Protein AF-0000000082925265 (afdb_homodimer)

InterPro domains:
  IPR001727 GDT1-like [PF01169] (7-70)
  IPR001727 GDT1-like [PTHR12608] (4-68)

Organism: Haematococcus lacustris (NCBI:txid44745)

Solvent-accessible surface area (backbone atoms only — not comparable to full-atom values): 6728 Å² total; per-residue (Å²): 106,60,65,57,41,20,52,53,32,17,53,52,29,34,58,34,36,62,84,23,58,33,41,52,51,38,20,54,47,10,40,74,45,60,47,64,28,34,46,54,7,36,50,52,13,49,47,53,48,48,54,49,23,27,49,50,7,43,48,44,39,70,72,65,57,64,72,67,86,100,108,60,66,58,40,19,53,54,31,17,52,51,30,33,57,36,35,64,83,23,60,32,41,53,50,39,19,53,46,10,40,74,45,61,49,66,28,35,46,55,7,37,50,53,13,50,49,54,48,49,52,51,24,27,50,49,8,44,47,46,38,69,72,65,57,65,73,66,89,101

Secondary structure (DSSP, 8-state):
-HHHHHHHHHHHHHHHHTT-HHHHHHHHHHHHS-HHHHHHHHHHHHHHHHHHHHHHHHHHHHHH--STT-/-HHHHHHHHHHHHHHHHTT-HHHHHHHHHHHHS-HHHHHHHHHHHHHHHHHHHHHHHHHHHHHH--STT-

pLDDT: mean 91.55, std 15.25, range [29.77, 98.75]

Radius of gyration: 16.91 Å; Cα contacts (8 Å, |Δi|>4): 226; chains: 2; bounding box: 23×68×34 Å

Foldseek 3Di:
DVVVVVVVVCVVVVVVLVPDPLNVVLVVCVVVDPNVVSVVVSVVVVVVVVVVVVVVVVVCCVPVVDVPVD/DVVVVVVVCCVVVVVVLVPDPLNVVLVVCCVVDPNVVSVVVSVVVVVVVVVVVVVVVVVCCVPVVDVPVD

Sequence (140 aa):
DTLKLILSTFTLVFAAEWGDKSFLATIALGAASSPLGVAGGAVAGHGVATALAVAGGAVLTRYFSPKVLQDTLKLILSTFTLVFAAEWGDKSFLATIALGAASSPLGVAGGAVAGHGVATALAVAGGAVLTRYFSPKVLQ

Nearest PDB structures (foldseek):
  4lmk-assembly1_C  TM=4.451E-01  e=9.480E+00  Gloeobacter violaceus

Structure (mmCIF, N/CA/C/O backbone):
data_AF-0000000082925265-model_v1
#
loop_
_entity.id
_entity.type
_entity.pdbx_description
1 polymer 'GDT1 family protein'
#
loop_
_atom_site.group_PDB
_atom_site.id
_atom_site.type_symbol
_atom_site.label_atom_id
_atom_site.label_alt_id
_atom_site.label_comp_id
_atom_site.label_asym_id
_atom_site.label_entity_id
_atom_site.label_seq_id
_atom_site.pdbx_PDB_ins_code
_atom_site.Cartn_x
_atom_site.Cartn_y
_atom_site.Cartn_z
_atom_site.occupancy
_atom_site.B_iso_or_equiv
_atom_site.auth_seq_id
_atom_site.auth_comp_id
_atom_site.auth_asym_id
_atom_site.auth_atom_id
_atom_site.pdbx_PDB_model_num
ATOM 1 N N . ASP A 1 1 ? 5.055 14.039 18.344 1 89.75 1 ASP A N 1
ATOM 2 C CA . ASP A 1 1 ? 6.395 13.633 17.922 1 89.75 1 ASP A CA 1
ATOM 3 C C . ASP A 1 1 ? 6.344 12.773 16.656 1 89.75 1 ASP A C 1
ATOM 5 O O . ASP A 1 1 ? 5.312 12.172 16.359 1 89.75 1 ASP A O 1
ATOM 9 N N . THR A 1 2 ? 7.426 12.711 15.906 1 93.69 2 THR A N 1
ATOM 10 C CA . THR A 1 2 ? 7.504 12.031 14.617 1 93.69 2 THR A CA 1
ATOM 11 C C . THR A 1 2 ? 7.211 10.539 14.773 1 93.69 2 THR A C 1
ATOM 13 O O . THR A 1 2 ? 6.527 9.945 13.938 1 93.69 2 THR A O 1
ATOM 16 N N . LEU A 1 3 ? 7.688 9.906 15.875 1 96.19 3 LEU A N 1
ATOM 17 C CA . LEU A 1 3 ? 7.457 8.484 16.094 1 96.19 3 LEU A CA 1
ATOM 18 C C . LEU A 1 3 ? 5.98 8.203 16.344 1 96.19 3 LEU A C 1
ATOM 20 O O . LEU A 1 3 ? 5.445 7.199 15.875 1 96.19 3 LEU A O 1
ATOM 24 N N . LYS A 1 4 ? 5.418 9.047 17.078 1 97.56 4 LYS A N 1
ATOM 25 C CA . LYS A 1 4 ? 3.982 8.898 17.312 1 97.56 4 LYS A CA 1
ATOM 26 C C . LYS A 1 4 ? 3.203 8.977 16 1 97.56 4 LYS A C 1
ATOM 28 O O . LYS A 1 4 ? 2.27 8.203 15.781 1 97.56 4 LYS A O 1
ATOM 33 N N . LEU A 1 5 ? 3.588 9.898 15.188 1 97.69 5 LEU A N 1
ATOM 34 C CA . LEU A 1 5 ? 2.914 10.07 13.906 1 97.69 5 LEU A CA 1
ATOM 35 C C . LEU A 1 5 ? 3.15 8.859 13.008 1 97.69 5 LEU A C 1
ATOM 37 O O . LEU A 1 5 ? 2.229 8.391 12.336 1 97.69 5 LEU A O 1
ATOM 41 N N . ILE A 1 6 ? 4.375 8.305 13.016 1 98.44 6 ILE A N 1
ATOM 42 C CA . ILE A 1 6 ? 4.695 7.113 12.234 1 98.44 6 ILE A CA 1
ATOM 43 C C . ILE A 1 6 ? 3.836 5.941 12.703 1 98.44 6 ILE A C 1
ATOM 45 O O . ILE A 1 6 ? 3.242 5.234 11.883 1 98.44 6 ILE A O 1
ATOM 49 N N . LEU A 1 7 ? 3.73 5.793 14.016 1 98.44 7 LEU A N 1
ATOM 50 C CA . LEU A 1 7 ? 2.984 4.664 14.547 1 98.44 7 LEU A CA 1
ATOM 51 C C . LEU A 1 7 ? 1.495 4.805 14.258 1 98.44 7 LEU A C 1
ATOM 53 O O . LEU A 1 7 ? 0.828 3.824 13.922 1 98.44 7 LEU A O 1
ATOM 57 N N . SER A 1 8 ? 0.948 6.035 14.453 1 98 8 SER A N 1
ATOM 58 C CA . SER A 1 8 ? -0.469 6.246 14.172 1 98 8 SER A CA 1
ATOM 59 C C . SER A 1 8 ? -0.777 6.047 12.695 1 98 8 SER A C 1
ATOM 61 O O . SER A 1 8 ? -1.769 5.406 12.344 1 98 8 SER A O 1
ATOM 63 N N . THR A 1 9 ? 0.073 6.578 11.812 1 98.62 9 THR A N 1
ATOM 64 C CA . THR A 1 9 ? -0.124 6.414 10.375 1 98.62 9 THR A CA 1
ATOM 65 C C . THR A 1 9 ? 0.029 4.953 9.969 1 98.62 9 THR A C 1
ATOM 67 O O . THR A 1 9 ? -0.771 4.434 9.188 1 98.62 9 THR A O 1
ATOM 70 N N . PHE A 1 10 ? 1.035 4.273 10.531 1 98.75 10 PHE A N 1
ATOM 71 C CA . PHE A 1 10 ? 1.213 2.848 10.281 1 98.75 10 PHE A CA 1
ATOM 72 C C . PHE A 1 10 ? -0.066 2.082 10.602 1 98.75 10 PHE A C 1
ATOM 74 O O . PHE A 1 10 ? -0.55 1.305 9.773 1 98.75 10 PHE A O 1
ATOM 81 N N . THR A 1 11 ? -0.563 2.279 11.789 1 98.5 11 THR A N 1
ATOM 82 C CA . THR A 1 11 ? -1.728 1.533 12.258 1 98.5 11 THR A CA 1
ATOM 83 C C . THR A 1 11 ? -2.936 1.808 11.367 1 98.5 11 THR A C 1
ATOM 85 O O . THR A 1 11 ? -3.654 0.882 10.977 1 98.5 11 THR A O 1
ATOM 88 N N . LEU A 1 12 ? -3.15 3.059 10.984 1 98 12 LEU A N 1
ATOM 89 C CA . LEU A 1 12 ? -4.312 3.432 10.188 1 98 12 LEU A CA 1
ATOM 90 C C . LEU A 1 12 ? -4.195 2.881 8.766 1 98 12 LEU A C 1
ATOM 92 O O . LEU A 1 12 ? -5.152 2.316 8.234 1 98 12 LEU A O 1
ATOM 96 N N . VAL A 1 13 ? -3.029 3.031 8.148 1 98.06 13 VAL A N 1
ATOM 97 C CA . VAL A 1 13 ? -2.82 2.574 6.781 1 98.06 13 VAL A CA 1
ATOM 98 C C . VAL A 1 13 ? -2.854 1.049 6.734 1 98.06 13 VAL A C 1
ATOM 100 O O . VAL A 1 13 ? -3.467 0.462 5.844 1 98.06 13 VAL A O 1
ATOM 103 N N . PHE A 1 14 ? -2.207 0.409 7.719 1 98.44 14 PHE A N 1
ATOM 104 C CA . PHE A 1 14 ? -2.229 -1.048 7.793 1 98.44 14 PHE A CA 1
ATOM 105 C C . PHE A 1 14 ? -3.656 -1.562 7.93 1 98.44 14 PHE A C 1
ATOM 107 O O . PHE A 1 14 ? -4.051 -2.506 7.238 1 98.44 14 PHE A O 1
ATOM 114 N N . ALA A 1 15 ? -4.441 -0.991 8.812 1 97.75 15 ALA A N 1
ATOM 115 C CA . ALA A 1 15 ? -5.836 -1.392 9.008 1 97.75 15 ALA A CA 1
ATOM 116 C C . ALA A 1 15 ? -6.664 -1.124 7.754 1 97.75 15 ALA A C 1
ATOM 118 O O . ALA A 1 15 ? -7.488 -1.951 7.359 1 97.75 15 ALA A O 1
ATOM 119 N N . ALA A 1 16 ? -6.469 -0.006 7.082 1 97.56 16 ALA A N 1
ATOM 120 C CA . ALA A 1 16 ? -7.23 0.409 5.91 1 97.56 16 ALA A CA 1
ATOM 121 C C . ALA A 1 16 ? -6.961 -0.516 4.727 1 97.56 16 ALA A C 1
ATOM 123 O O . ALA A 1 16 ? -7.828 -0.703 3.867 1 97.56 16 ALA A O 1
ATOM 124 N N . GLU A 1 17 ? -5.816 -1.158 4.703 1 97.31 17 GLU A N 1
ATOM 125 C CA . GLU A 1 17 ? -5.445 -2.031 3.594 1 97.31 17 GLU A CA 1
ATOM 126 C C . GLU A 1 17 ? -6.273 -3.314 3.602 1 97.31 17 GLU A C 1
ATOM 128 O O . GLU A 1 17 ? -6.453 -3.947 2.559 1 97.31 17 GLU A O 1
ATOM 133 N N . TRP A 1 18 ? -6.746 -3.645 4.785 1 97 18 TRP A N 1
ATOM 134 C CA . TRP A 1 18 ? -7.508 -4.887 4.867 1 97 18 TRP A CA 1
ATOM 135 C C . TRP A 1 18 ? -8.789 -4.793 4.051 1 97 18 TRP A C 1
ATOM 137 O O . TRP A 1 18 ? -9.641 -3.941 4.316 1 97 18 TRP A O 1
ATOM 147 N N . GLY A 1 19 ? -8.82 -5.625 3.018 1 95.31 19 GLY A N 1
ATOM 148 C CA . GLY A 1 19 ? -10.031 -5.637 2.215 1 95.31 19 GLY A CA 1
ATOM 149 C C . GLY A 1 19 ? -9.984 -4.676 1.042 1 95.31 19 GLY A C 1
ATOM 150 O O . GLY A 1 19 ? -10.875 -4.676 0.194 1 95.31 19 GLY A O 1
ATOM 151 N N . ASP A 1 20 ? -8.992 -3.857 0.932 1 97.38 20 ASP A N 1
ATOM 152 C CA . ASP A 1 20 ? -8.828 -2.988 -0.229 1 97.38 20 ASP A CA 1
ATOM 153 C C . ASP A 1 20 ? -8.586 -3.805 -1.497 1 97.38 20 ASP A C 1
ATOM 155 O O . ASP A 1 20 ? -8.086 -4.93 -1.433 1 97.38 20 ASP A O 1
ATOM 159 N N . LYS A 1 21 ? -8.867 -3.158 -2.623 1 97.56 21 LYS A N 1
ATOM 160 C CA . LYS A 1 21 ? -8.648 -3.807 -3.912 1 97.56 21 LYS A CA 1
ATOM 161 C C . LYS A 1 21 ? -7.203 -4.258 -4.066 1 97.56 21 LYS A C 1
ATOM 163 O O . LYS A 1 21 ? -6.938 -5.367 -4.531 1 97.56 21 LYS A O 1
ATOM 168 N N . SER A 1 22 ? -6.211 -3.387 -3.664 1 98.19 22 SER A N 1
ATOM 169 C CA . SER A 1 22 ? -4.801 -3.715 -3.838 1 98.19 22 SER A CA 1
ATOM 170 C C . SER A 1 22 ? -4.395 -4.887 -2.955 1 98.19 22 SER A C 1
ATOM 172 O O . SER A 1 22 ? -3.562 -5.711 -3.348 1 98.19 22 SER A O 1
ATOM 174 N N . PHE A 1 23 ? -4.977 -5.027 -1.771 1 98.19 23 PHE A N 1
ATOM 175 C CA . PHE A 1 23 ? -4.691 -6.141 -0.872 1 98.19 23 PHE A CA 1
ATOM 176 C C . PHE A 1 23 ? -5.152 -7.457 -1.48 1 98.19 23 PHE A C 1
ATOM 178 O O . PHE A 1 23 ? -4.379 -8.414 -1.555 1 98.19 23 PHE A O 1
ATOM 185 N N . LEU A 1 24 ? -6.434 -7.457 -1.964 1 96.44 24 LEU A N 1
ATOM 186 C CA . LEU A 1 24 ? -7.023 -8.656 -2.537 1 96.44 24 LEU A CA 1
ATOM 187 C C . LEU A 1 24 ? -6.336 -9.031 -3.844 1 96.44 24 LEU A C 1
ATOM 189 O O . LEU A 1 24 ? -6.078 -10.211 -4.098 1 96.44 24 LEU A O 1
ATOM 193 N N . ALA A 1 25 ? -6.027 -8.039 -4.672 1 96.75 25 ALA A N 1
ATOM 194 C CA . ALA A 1 25 ? -5.301 -8.281 -5.914 1 96.75 25 ALA A CA 1
ATOM 195 C C . ALA A 1 25 ? -3.938 -8.898 -5.641 1 96.75 25 ALA A C 1
ATOM 197 O O . ALA A 1 25 ? -3.504 -9.805 -6.359 1 96.75 25 ALA A O 1
ATOM 198 N N . THR A 1 26 ? -3.303 -8.453 -4.598 1 98.06 26 THR A N 1
ATOM 199 C CA . THR A 1 26 ? -1.986 -8.977 -4.242 1 98.06 26 THR A CA 1
ATOM 200 C C . THR A 1 26 ? -2.088 -10.43 -3.777 1 98.06 26 THR A C 1
ATOM 202 O O . THR A 1 26 ? -1.25 -11.258 -4.133 1 98.06 26 THR A O 1
ATOM 205 N N . ILE A 1 27 ? -3.082 -10.773 -3.002 1 97.5 27 ILE A N 1
ATOM 206 C CA . ILE A 1 27 ? -3.311 -12.156 -2.602 1 97.5 27 ILE A CA 1
ATOM 207 C C . ILE A 1 27 ? -3.516 -13.023 -3.84 1 97.5 27 ILE A C 1
ATOM 209 O O . ILE A 1 27 ? -2.91 -14.094 -3.965 1 97.5 27 ILE A O 1
ATOM 213 N N . ALA A 1 28 ? -4.367 -12.539 -4.746 1 96.31 28 ALA A N 1
ATOM 214 C CA . ALA A 1 28 ? -4.688 -13.305 -5.949 1 96.31 28 ALA A CA 1
ATOM 215 C C . ALA A 1 28 ? -3.441 -13.523 -6.805 1 96.31 28 ALA A C 1
ATOM 217 O O . ALA A 1 28 ? -3.191 -14.641 -7.27 1 96.31 28 ALA A O 1
ATOM 218 N N . LEU A 1 29 ? -2.621 -12.5 -6.965 1 96.31 29 LEU A N 1
ATOM 219 C CA . LEU A 1 29 ? -1.4 -12.602 -7.758 1 96.31 29 LEU A CA 1
ATOM 220 C C . LEU A 1 29 ? -0.381 -13.508 -7.07 1 96.31 29 LEU A C 1
ATOM 222 O O . LEU A 1 29 ? 0.331 -14.258 -7.734 1 96.31 29 LEU A O 1
ATOM 226 N N . GLY A 1 30 ? -0.329 -13.406 -5.73 1 95.44 30 GLY A N 1
ATOM 227 C CA . GLY A 1 30 ? 0.571 -14.258 -4.965 1 95.44 30 GLY A CA 1
ATOM 228 C C . GLY A 1 30 ? 0.213 -15.727 -5.043 1 95.44 30 GLY A C 1
ATOM 229 O O . GLY A 1 30 ? 1.087 -16.594 -4.934 1 95.44 30 GLY A O 1
ATOM 230 N N . ALA A 1 31 ? -1.073 -15.992 -5.23 1 94.44 31 ALA A N 1
ATOM 231 C CA . ALA A 1 31 ? -1.526 -17.375 -5.379 1 94.44 31 ALA A CA 1
ATOM 232 C C . ALA A 1 31 ? -1.228 -17.891 -6.781 1 94.44 31 ALA A C 1
ATOM 234 O O . ALA A 1 31 ? -1.031 -19.094 -6.973 1 94.44 31 ALA A O 1
ATOM 235 N N . ALA A 1 32 ? -1.055 -17.047 -7.738 1 93 32 ALA A N 1
ATOM 236 C CA . ALA A 1 32 ? -0.997 -17.438 -9.141 1 93 32 ALA A CA 1
ATOM 237 C C . ALA A 1 32 ? 0.435 -17.391 -9.664 1 93 32 ALA A C 1
ATOM 239 O O . ALA A 1 32 ? 0.73 -17.922 -10.734 1 93 32 ALA A O 1
ATOM 240 N N . SER A 1 33 ? 1.345 -16.734 -8.961 1 93.25 33 SER A N 1
ATOM 241 C CA . SER A 1 33 ? 2.672 -16.453 -9.5 1 93.25 33 SER A CA 1
ATOM 242 C C . SER A 1 33 ? 3.738 -16.516 -8.414 1 93.25 33 SER A C 1
ATOM 244 O O . SER A 1 33 ? 3.426 -16.75 -7.242 1 93.25 33 SER A O 1
ATOM 246 N N . SER A 1 34 ? 4.961 -16.312 -8.789 1 93.19 34 SER A N 1
ATOM 247 C CA . SER A 1 34 ? 6.094 -16.328 -7.871 1 93.19 34 SER A CA 1
ATOM 248 C C . SER A 1 34 ? 5.938 -15.266 -6.789 1 93.19 34 SER A C 1
ATOM 250 O O . SER A 1 34 ? 5.758 -14.086 -7.09 1 93.19 34 SER A O 1
ATOM 252 N N . PRO A 1 35 ? 6.047 -15.664 -5.578 1 94.56 35 PRO A N 1
ATOM 253 C CA . PRO A 1 35 ? 5.863 -14.727 -4.469 1 94.56 35 PRO A CA 1
ATOM 254 C C . PRO A 1 35 ? 6.883 -13.586 -4.477 1 94.56 35 PRO A C 1
ATOM 256 O O . PRO A 1 35 ? 6.547 -12.445 -4.148 1 94.56 35 PRO A O 1
ATOM 259 N N . LEU A 1 36 ? 8.039 -13.836 -4.93 1 94.94 36 LEU A N 1
ATOM 260 C CA . LEU A 1 36 ? 9.07 -12.805 -4.91 1 94.94 36 LEU A CA 1
ATOM 261 C C . LEU A 1 36 ? 8.789 -11.727 -5.945 1 94.94 36 LEU A C 1
ATOM 263 O O . LEU A 1 36 ? 8.969 -10.539 -5.672 1 94.94 36 LEU A O 1
ATOM 267 N N . GLY A 1 37 ? 8.469 -12.102 -7.113 1 97.44 37 GLY A N 1
ATOM 268 C CA . GLY A 1 37 ? 8.102 -11.125 -8.125 1 97.44 37 GLY A CA 1
ATOM 269 C C . GLY A 1 37 ? 6.902 -10.289 -7.742 1 97.44 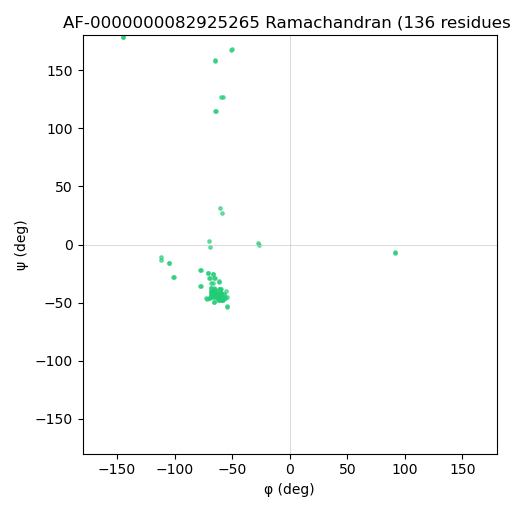37 GLY A C 1
ATOM 270 O O . GLY A 1 37 ? 6.898 -9.07 -7.941 1 97.44 37 GLY A O 1
ATOM 271 N N . VAL A 1 38 ? 5.898 -10.961 -7.148 1 98.5 38 VAL A N 1
ATOM 272 C CA . VAL A 1 38 ? 4.676 -10.281 -6.727 1 98.5 38 VAL A CA 1
ATOM 273 C C . VAL A 1 38 ? 4.992 -9.305 -5.598 1 98.5 38 VAL A C 1
ATOM 275 O O . VAL A 1 38 ? 4.535 -8.156 -5.621 1 98.5 38 VAL A O 1
ATOM 278 N N . ALA A 1 39 ? 5.828 -9.75 -4.652 1 98.38 39 ALA A N 1
ATOM 279 C CA . ALA A 1 39 ? 6.199 -8.891 -3.533 1 98.38 39 ALA A CA 1
ATOM 280 C C . ALA A 1 39 ? 6.938 -7.645 -4.02 1 98.38 39 ALA A C 1
ATOM 282 O O . ALA A 1 39 ? 6.629 -6.527 -3.598 1 98.38 39 ALA A O 1
ATOM 283 N N . GLY A 1 40 ? 7.922 -7.836 -4.902 1 98.38 40 GLY A N 1
ATOM 284 C CA . GLY A 1 40 ? 8.68 -6.711 -5.434 1 98.38 40 GLY A CA 1
ATOM 285 C C . GLY A 1 40 ? 7.809 -5.691 -6.148 1 98.38 40 GLY A C 1
ATOM 286 O O . GLY A 1 40 ? 7.941 -4.488 -5.922 1 98.38 40 GLY A O 1
ATOM 287 N N . GLY A 1 41 ? 6.879 -6.145 -7.023 1 98.69 41 GLY A N 1
ATOM 288 C CA . GLY A 1 41 ? 5.98 -5.254 -7.742 1 98.69 41 GLY A CA 1
ATOM 289 C C . GLY A 1 41 ? 5.004 -4.531 -6.836 1 98.69 41 GLY A C 1
ATOM 290 O O . GLY A 1 41 ? 4.742 -3.342 -7.023 1 98.69 41 GLY A O 1
ATOM 291 N N . ALA A 1 42 ? 4.473 -5.262 -5.863 1 98.75 42 ALA A N 1
ATOM 292 C CA . ALA A 1 42 ? 3.496 -4.688 -4.941 1 98.75 42 ALA A CA 1
ATOM 293 C C . ALA A 1 42 ? 4.133 -3.621 -4.059 1 98.75 42 ALA A C 1
ATOM 295 O O . ALA A 1 42 ? 3.549 -2.559 -3.834 1 98.75 42 ALA A O 1
ATOM 296 N N . VAL A 1 43 ? 5.379 -3.887 -3.568 1 98.62 43 VAL A N 1
ATOM 297 C CA . VAL A 1 43 ? 6.094 -2.914 -2.748 1 98.62 43 VAL A CA 1
ATOM 298 C C . VAL A 1 43 ? 6.383 -1.66 -3.572 1 98.62 43 VAL A C 1
ATOM 300 O O . VAL A 1 43 ? 6.16 -0.54 -3.107 1 98.62 43 VAL A O 1
ATOM 303 N N . ALA A 1 44 ? 6.836 -1.784 -4.746 1 98.56 44 ALA A N 1
ATOM 304 C CA . ALA A 1 44 ? 7.109 -0.645 -5.621 1 98.56 44 ALA A CA 1
ATOM 305 C C . ALA A 1 44 ? 5.828 0.124 -5.934 1 98.56 44 ALA A C 1
ATOM 307 O O . ALA A 1 44 ? 5.812 1.357 -5.895 1 98.56 44 ALA A O 1
ATOM 308 N N . GLY A 1 45 ? 4.719 -0.637 -6.246 1 98.56 45 GLY A N 1
ATOM 309 C CA . GLY A 1 45 ? 3.439 -0.013 -6.539 1 98.56 45 GLY A CA 1
ATOM 310 C C . GLY A 1 45 ? 2.891 0.798 -5.383 1 98.56 45 GLY A C 1
ATOM 311 O O . GLY A 1 45 ? 2.51 1.958 -5.555 1 98.56 45 GLY A O 1
ATOM 312 N N . HIS A 1 46 ? 2.92 0.204 -4.184 1 98.75 46 HIS A N 1
ATOM 313 C CA . HIS A 1 46 ? 2.471 0.902 -2.984 1 98.75 46 HIS A CA 1
ATOM 314 C C . HIS A 1 46 ? 3.381 2.082 -2.66 1 98.75 46 HIS A C 1
ATOM 316 O O . HIS A 1 46 ? 2.918 3.109 -2.16 1 98.75 46 HIS A O 1
ATOM 322 N N . GLY A 1 47 ? 4.695 1.897 -2.891 1 98.38 47 GLY A N 1
ATOM 323 C CA . GLY A 1 47 ? 5.633 2.984 -2.648 1 98.38 47 GLY A CA 1
ATOM 324 C C . GLY A 1 47 ? 5.324 4.227 -3.463 1 98.38 47 GLY A C 1
ATOM 325 O O . GLY A 1 47 ? 5.266 5.332 -2.922 1 98.38 47 GLY A O 1
ATOM 326 N N . VAL A 1 48 ? 5.094 4.082 -4.734 1 98.56 48 VAL A N 1
ATOM 327 C CA . VAL A 1 48 ? 4.789 5.207 -5.617 1 98.56 48 VAL A CA 1
ATOM 328 C C . VAL A 1 48 ? 3.432 5.801 -5.25 1 98.56 48 VAL A C 1
ATOM 330 O O . VAL A 1 48 ? 3.277 7.02 -5.188 1 98.56 48 VAL A O 1
ATOM 333 N N . ALA A 1 49 ? 2.439 4.961 -4.992 1 98.5 49 ALA A N 1
ATOM 334 C CA . ALA A 1 49 ? 1.118 5.445 -4.602 1 98.5 49 ALA A CA 1
ATOM 335 C C . ALA A 1 49 ? 1.192 6.266 -3.316 1 98.5 49 ALA A C 1
ATOM 337 O O . ALA A 1 49 ? 0.559 7.316 -3.205 1 98.5 49 ALA A O 1
ATOM 338 N N . THR A 1 50 ? 1.975 5.75 -2.311 1 98.62 50 THR A N 1
ATOM 339 C CA . THR A 1 50 ? 2.158 6.453 -1.046 1 98.62 50 THR A CA 1
ATOM 340 C C . THR A 1 50 ? 2.812 7.816 -1.273 1 98.62 50 THR A C 1
ATOM 342 O O . THR A 1 50 ? 2.387 8.82 -0.698 1 98.62 50 THR A O 1
ATOM 345 N N . ALA A 1 51 ? 3.832 7.918 -2.123 1 98.44 51 ALA A N 1
ATOM 346 C CA . ALA A 1 51 ? 4.496 9.18 -2.439 1 98.44 51 ALA A CA 1
ATOM 347 C C . ALA A 1 51 ? 3.51 10.18 -3.033 1 98.44 51 ALA A C 1
ATOM 349 O O . ALA A 1 51 ? 3.5 11.352 -2.652 1 98.44 51 ALA A O 1
ATOM 350 N N . LEU A 1 52 ? 2.691 9.734 -3.902 1 98.5 52 LEU A N 1
ATOM 351 C CA . LEU A 1 52 ? 1.698 10.594 -4.539 1 98.5 52 LEU A CA 1
ATOM 352 C C . LEU A 1 52 ? 0.653 11.055 -3.529 1 98.5 52 LEU A C 1
ATOM 354 O O . LEU A 1 52 ? 0.259 12.219 -3.527 1 98.5 52 LEU A O 1
ATOM 358 N N . ALA A 1 53 ? 0.176 10.141 -2.713 1 98.5 53 ALA A N 1
ATOM 359 C CA . ALA A 1 53 ? -0.845 10.477 -1.724 1 98.5 53 ALA A CA 1
ATOM 360 C C . ALA A 1 53 ? -0.33 11.516 -0.731 1 98.5 53 ALA A C 1
ATOM 362 O O . ALA A 1 53 ? -1.018 12.492 -0.433 1 98.5 53 ALA A O 1
ATOM 363 N N . VAL A 1 54 ? 0.875 11.328 -0.241 1 98.31 54 VAL A N 1
ATOM 364 C CA . VAL A 1 54 ? 1.485 12.258 0.709 1 98.31 54 VAL A CA 1
ATOM 365 C C . VAL A 1 54 ? 1.709 13.609 0.041 1 98.31 54 VAL A C 1
ATOM 367 O O . VAL A 1 54 ? 1.425 14.656 0.632 1 98.31 54 VAL A O 1
ATOM 370 N N . ALA A 1 55 ? 2.221 13.617 -1.172 1 97.12 55 ALA A N 1
ATOM 371 C CA . ALA A 1 55 ? 2.4 14.859 -1.923 1 97.12 55 ALA A CA 1
ATOM 372 C C . ALA A 1 55 ? 1.065 15.57 -2.135 1 97.12 55 ALA A C 1
ATOM 374 O O . ALA A 1 55 ? 0.978 16.797 -2.002 1 97.12 55 ALA A O 1
ATOM 375 N N . GLY A 1 56 ? 0.069 14.781 -2.529 1 96 56 GLY A N 1
ATOM 376 C CA . GLY A 1 56 ? -1.263 15.344 -2.686 1 96 56 GLY A CA 1
ATOM 377 C C . GLY A 1 56 ? -1.775 16.016 -1.428 1 96 56 GLY A C 1
ATOM 378 O O . GLY A 1 56 ? -2.303 17.141 -1.486 1 96 56 GLY A O 1
ATOM 379 N N . GLY A 1 57 ? -1.611 15.32 -0.27 1 96.06 57 GLY A N 1
ATOM 380 C CA . GLY A 1 57 ? -1.988 15.922 1.002 1 96.06 57 GLY A CA 1
ATOM 381 C C . GLY A 1 57 ? -1.239 17.203 1.304 1 96.06 57 GLY A C 1
ATOM 382 O O . GLY A 1 57 ? -1.834 18.188 1.758 1 96.06 57 GLY A O 1
ATOM 383 N N . ALA A 1 58 ? 0.037 17.203 1.02 1 93.06 58 ALA A N 1
ATOM 384 C CA . ALA A 1 58 ? 0.866 18.391 1.254 1 93.06 58 ALA A CA 1
ATOM 385 C C . ALA A 1 58 ? 0.425 19.547 0.372 1 93.06 58 ALA A C 1
ATOM 387 O O . ALA A 1 58 ? 0.394 20.703 0.82 1 93.06 58 ALA A O 1
ATOM 388 N N . VAL A 1 59 ? 0.095 19.25 -0.834 1 91.69 59 VAL A N 1
ATOM 389 C CA . VAL A 1 59 ? -0.35 20.281 -1.78 1 91.69 59 VAL A CA 1
ATOM 390 C C . VAL A 1 59 ? -1.701 20.828 -1.34 1 91.69 59 VAL A C 1
ATOM 392 O O . VAL A 1 59 ? -1.932 22.047 -1.409 1 91.69 59 VAL A O 1
ATOM 395 N N . LEU A 1 60 ? -2.57 19.938 -0.891 1 90.5 60 LEU A N 1
ATOM 396 C CA . LEU A 1 60 ? -3.891 20.344 -0.424 1 90.5 60 LEU A CA 1
ATOM 397 C C . LEU A 1 60 ? -3.777 21.312 0.751 1 90.5 60 LEU A C 1
ATOM 399 O O . LEU A 1 60 ? -4.504 22.297 0.814 1 90.5 60 LEU A O 1
ATOM 403 N N . THR A 1 61 ? -2.863 20.984 1.646 1 86.12 61 THR A N 1
ATOM 404 C CA . THR A 1 61 ? -2.721 21.859 2.814 1 86.12 61 THR A CA 1
ATOM 405 C C . THR A 1 61 ? -2.115 23.203 2.422 1 86.12 61 THR A C 1
ATOM 407 O O . THR A 1 61 ? -2.398 24.219 3.053 1 86.12 61 THR A O 1
ATOM 410 N N . ARG A 1 62 ? -1.285 23.172 1.345 1 86.19 62 ARG A N 1
ATOM 411 C CA . ARG A 1 62 ? -0.623 24.391 0.913 1 86.19 62 ARG A CA 1
ATOM 412 C C . ARG A 1 62 ? -1.585 25.297 0.151 1 86.19 62 ARG A C 1
ATOM 414 O O . ARG A 1 62 ? -1.526 26.531 0.277 1 86.19 62 ARG A O 1
ATOM 421 N N . TYR A 1 63 ? -2.443 24.688 -0.578 1 82.69 63 TYR A N 1
ATOM 422 C CA . TYR A 1 63 ? -3.273 25.5 -1.467 1 82.69 63 TYR A CA 1
ATOM 423 C C . TYR A 1 63 ? -4.656 25.719 -0.87 1 82.69 63 TYR A C 1
ATOM 425 O O . TYR A 1 63 ? -5.348 26.672 -1.222 1 82.69 63 TYR A O 1
ATOM 433 N N . PHE A 1 64 ? -5.156 24.859 -0.063 1 72.69 64 PHE A N 1
ATOM 434 C CA . PHE A 1 64 ? -6.516 24.984 0.45 1 72.69 64 PHE A CA 1
ATOM 435 C C . PHE A 1 64 ? -6.508 25.281 1.942 1 72.69 64 PHE A C 1
ATOM 437 O O . PHE A 1 64 ? -7.559 25.281 2.588 1 72.69 64 PHE A O 1
ATOM 444 N N . SER A 1 65 ? -5.355 25.188 2.713 1 58.41 65 SER A N 1
ATOM 445 C CA . SER A 1 65 ? -5.355 25.625 4.105 1 58.41 65 SER A CA 1
ATOM 446 C C . SER A 1 65 ? -5.73 27.094 4.223 1 58.41 65 SER A C 1
ATOM 448 O O . SER A 1 65 ? -4.855 27.953 4.387 1 58.41 65 SER A O 1
ATOM 450 N N . PRO A 1 66 ? -6.418 27.781 3.494 1 50 66 PRO A N 1
ATOM 451 C CA . PRO A 1 66 ? -6.637 29.203 3.838 1 50 66 PRO A CA 1
ATOM 452 C C . PRO A 1 66 ? -7.121 29.391 5.273 1 50 66 PRO A C 1
ATOM 454 O O . PRO A 1 66 ? -7.633 28.438 5.887 1 50 66 PRO A O 1
ATOM 457 N N . LYS A 1 67 ? -7.109 30.828 5.887 1 47.22 67 LYS A N 1
ATOM 458 C CA . LYS A 1 67 ? -7.926 31.875 6.488 1 47.22 67 LYS A CA 1
ATOM 459 C C . LYS A 1 67 ? -9.375 31.781 6.008 1 47.22 67 LYS A C 1
ATOM 461 O O . LYS A 1 67 ? -10.133 32.75 6.133 1 47.22 67 LYS A O 1
ATOM 466 N N . VAL A 1 68 ? -9.75 30.906 5.195 1 44.38 68 VAL A N 1
ATOM 467 C CA . VAL A 1 68 ? -11.188 31.078 5.027 1 44.38 68 VAL A CA 1
ATOM 468 C C . VAL A 1 68 ? -11.883 31.016 6.387 1 44.38 68 VAL A C 1
ATOM 470 O O . VAL A 1 68 ? -12.992 31.516 6.547 1 44.38 68 VAL A O 1
ATOM 473 N N . LEU A 1 69 ? -11.477 30.141 7.293 1 36.84 69 LEU A N 1
ATOM 474 C CA . LEU A 1 69 ? -12.352 30.219 8.461 1 36.84 69 LEU A CA 1
ATOM 475 C C . LEU A 1 69 ? -12.148 31.547 9.203 1 36.84 69 LEU A C 1
ATOM 477 O O . LEU A 1 69 ? -12.695 31.734 10.289 1 36.84 69 LEU A O 1
ATOM 481 N N . GLN A 1 70 ? -11.266 32.438 8.828 1 29.77 70 GLN A N 1
ATOM 482 C CA . GLN A 1 70 ? -11.57 33.719 9.461 1 29.77 70 GLN A CA 1
ATOM 483 C C . GLN A 1 70 ? -12.727 34.406 8.758 1 29.77 70 GLN A C 1
ATOM 485 O O . GLN A 1 70 ? -12.898 34.25 7.547 1 29.77 70 GLN A O 1
ATOM 490 N N . ASP B 1 1 ? 8.961 -14.156 -17.031 1 89.75 1 ASP B N 1
ATOM 491 C CA . ASP B 1 1 ? 10.18 -13.734 -16.359 1 89.75 1 ASP B CA 1
ATOM 492 C C . ASP B 1 1 ? 9.859 -12.867 -15.133 1 89.75 1 ASP B C 1
ATOM 494 O O . ASP B 1 1 ? 8.781 -12.273 -15.062 1 89.75 1 ASP B O 1
ATOM 498 N N . THR B 1 2 ? 10.758 -12.797 -14.156 1 93.81 2 THR B N 1
ATOM 499 C CA . THR B 1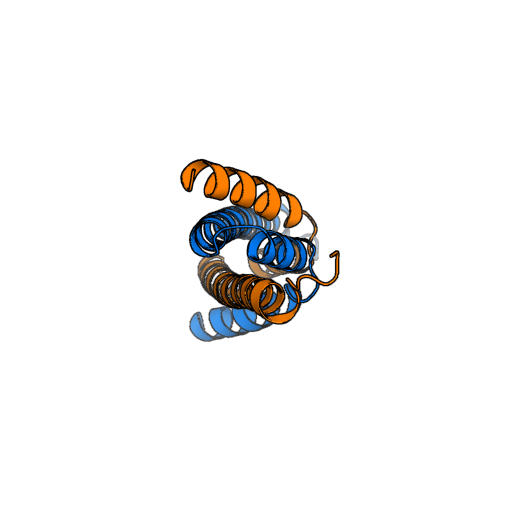 2 ? 10.555 -12.117 -12.883 1 93.81 2 THR B CA 1
ATOM 500 C C . THR B 1 2 ? 10.289 -10.625 -13.102 1 93.81 2 THR B C 1
ATOM 502 O O . THR B 1 2 ? 9.43 -10.039 -12.43 1 93.81 2 THR B O 1
ATOM 505 N N . LEU B 1 3 ? 10.977 -9.984 -14.078 1 96.19 3 LEU B N 1
ATOM 506 C CA . LEU B 1 3 ? 10.789 -8.57 -14.352 1 96.19 3 LEU B CA 1
ATOM 507 C C . LEU B 1 3 ? 9.391 -8.305 -14.914 1 96.19 3 LEU B C 1
ATOM 509 O O . LEU B 1 3 ? 8.766 -7.305 -14.57 1 96.19 3 LEU B O 1
ATOM 513 N N . LYS B 1 4 ? 9.008 -9.148 -15.734 1 97.56 4 LYS B N 1
ATOM 514 C CA . LYS B 1 4 ? 7.652 -9.016 -16.266 1 97.56 4 LYS B CA 1
ATOM 515 C C . LYS B 1 4 ? 6.613 -9.102 -15.156 1 97.56 4 LYS B C 1
ATOM 517 O O . LYS B 1 4 ? 5.645 -8.336 -15.141 1 97.56 4 LYS B O 1
ATOM 522 N N . LEU B 1 5 ? 6.828 -10.016 -14.281 1 97.69 5 LEU B N 1
ATOM 523 C CA . LEU B 1 5 ? 5.902 -10.188 -13.172 1 97.69 5 LEU B CA 1
ATOM 524 C C . LEU B 1 5 ? 5.93 -8.969 -12.242 1 97.69 5 LEU B C 1
ATOM 526 O O . LEU B 1 5 ? 4.883 -8.508 -11.781 1 97.69 5 LEU B O 1
ATOM 530 N N . ILE B 1 6 ? 7.129 -8.406 -12 1 98.44 6 ILE B N 1
ATOM 531 C CA . ILE B 1 6 ? 7.266 -7.215 -11.172 1 98.44 6 ILE B CA 1
ATOM 532 C C . ILE B 1 6 ? 6.512 -6.051 -11.82 1 98.44 6 ILE B C 1
ATOM 534 O O . ILE B 1 6 ? 5.754 -5.348 -11.148 1 98.44 6 ILE B O 1
ATOM 538 N N . LEU B 1 7 ? 6.676 -5.906 -13.125 1 98.38 7 LEU B N 1
ATOM 539 C CA . LEU B 1 7 ? 6.047 -4.785 -13.812 1 98.38 7 LEU B CA 1
ATOM 540 C C . LEU B 1 7 ? 4.531 -4.941 -13.836 1 98.38 7 LEU B C 1
ATOM 542 O O . LEU B 1 7 ? 3.799 -3.965 -13.656 1 98.38 7 LEU B O 1
ATOM 546 N N . SER B 1 8 ? 4.051 -6.176 -14.141 1 98 8 SER B N 1
ATOM 547 C CA . SER B 1 8 ? 2.607 -6.398 -14.164 1 98 8 SER B CA 1
ATOM 548 C C . SER B 1 8 ? 1.992 -6.199 -12.789 1 98 8 SER B C 1
ATOM 550 O O . SER B 1 8 ? 0.942 -5.566 -12.656 1 98 8 SER B O 1
ATOM 552 N N . THR B 1 9 ? 2.643 -6.723 -11.734 1 98.62 9 THR B N 1
ATOM 553 C CA . THR B 1 9 ? 2.145 -6.559 -10.375 1 98.62 9 THR B CA 1
ATOM 554 C C . THR B 1 9 ? 2.193 -5.094 -9.953 1 98.62 9 THR B C 1
ATOM 556 O O . THR B 1 9 ? 1.241 -4.582 -9.367 1 98.62 9 THR B O 1
ATOM 559 N N . PHE B 1 10 ? 3.289 -4.406 -10.297 1 98.69 10 PHE B N 1
ATOM 560 C CA . PHE B 1 10 ? 3.398 -2.979 -10.023 1 98.69 10 PHE B CA 1
ATOM 561 C C . PHE B 1 10 ? 2.211 -2.223 -10.609 1 98.69 10 PHE B C 1
ATOM 563 O O . PHE B 1 10 ? 1.557 -1.447 -9.906 1 98.69 10 PHE B O 1
ATOM 570 N N . THR B 1 11 ? 1.984 -2.424 -11.875 1 98.5 11 THR B N 1
ATOM 571 C CA . THR B 1 11 ? 0.938 -1.689 -12.578 1 98.5 11 THR B CA 1
ATOM 572 C C . THR B 1 11 ? -0.429 -1.974 -11.961 1 98.5 11 THR B C 1
ATOM 574 O O . THR B 1 11 ? -1.22 -1.055 -11.742 1 98.5 11 THR B O 1
ATOM 577 N N . LEU B 1 12 ? -0.706 -3.225 -11.633 1 98 12 LEU B N 1
ATOM 578 C CA . LEU B 1 12 ? -2.006 -3.609 -11.094 1 98 12 LEU B CA 1
ATOM 579 C C . LEU B 1 12 ? -2.195 -3.055 -9.688 1 98 12 LEU B C 1
ATOM 581 O O . LEU B 1 12 ? -3.25 -2.5 -9.367 1 98 12 LEU B O 1
ATOM 585 N N . VAL B 1 13 ? -1.178 -3.207 -8.836 1 98.06 13 VAL B N 1
ATOM 586 C CA . VAL B 1 13 ? -1.269 -2.746 -7.457 1 98.06 13 VAL B CA 1
ATOM 587 C C . VAL B 1 13 ? -1.326 -1.221 -7.422 1 98.06 13 VAL B C 1
ATOM 589 O O . VAL B 1 13 ? -2.121 -0.64 -6.68 1 98.06 13 VAL B O 1
ATOM 592 N N . PHE B 1 14 ? -0.501 -0.562 -8.25 1 98.44 14 PHE B N 1
ATOM 593 C CA . PHE B 1 14 ? -0.52 0.894 -8.328 1 98.44 14 PHE B CA 1
ATOM 594 C C . PHE B 1 14 ? -1.891 1.396 -8.766 1 98.44 14 PHE B C 1
ATOM 596 O O . PHE B 1 14 ? -2.432 2.336 -8.18 1 98.44 14 PHE B O 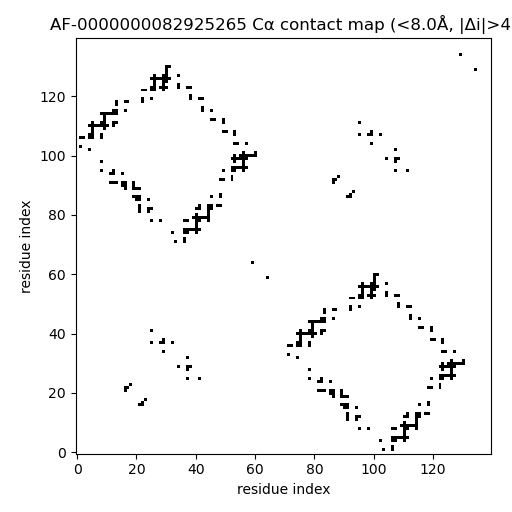1
ATOM 603 N N . ALA B 1 15 ? -2.463 0.812 -9.797 1 97.81 15 ALA B N 1
ATOM 604 C CA . ALA B 1 15 ? -3.785 1.198 -10.281 1 97.81 15 ALA B CA 1
ATOM 605 C C . ALA B 1 15 ? -4.859 0.921 -9.234 1 97.81 15 ALA B C 1
ATOM 607 O O . ALA B 1 15 ? -5.758 1.74 -9.031 1 97.81 15 ALA B O 1
ATOM 608 N N . ALA B 1 16 ? -4.801 -0.196 -8.531 1 97.56 16 ALA B N 1
ATOM 609 C CA . ALA B 1 16 ? -5.789 -0.618 -7.543 1 97.56 16 ALA B CA 1
ATOM 610 C C . ALA B 1 16 ? -5.789 0.31 -6.332 1 97.56 16 ALA B C 1
ATOM 612 O O . ALA B 1 16 ? -6.816 0.491 -5.676 1 97.56 16 ALA B O 1
ATOM 613 N N . GLU B 1 17 ? -4.68 0.963 -6.062 1 97.38 17 GLU B N 1
ATOM 614 C CA . GLU B 1 17 ? -4.562 1.841 -4.902 1 97.38 17 GLU B CA 1
ATOM 615 C C . GLU B 1 17 ? -5.379 3.115 -5.09 1 97.38 17 GLU B C 1
ATOM 617 O O . GLU B 1 17 ? -5.781 3.75 -4.113 1 97.38 17 GLU B O 1
ATOM 622 N N . TRP B 1 18 ? -5.594 3.445 -6.352 1 97.06 18 TRP B N 1
ATOM 623 C CA . TRP B 1 18 ? -6.332 4.68 -6.602 1 97.06 18 TRP B CA 1
ATOM 624 C C . TRP B 1 18 ? -7.758 4.574 -6.07 1 97.06 18 TRP B C 1
ATOM 626 O O . TRP B 1 18 ? -8.531 3.717 -6.508 1 97.06 18 TRP B O 1
ATOM 636 N N . GLY B 1 19 ? -8.016 5.402 -5.07 1 95.31 19 GLY B N 1
ATOM 637 C CA . GLY B 1 19 ? -9.367 5.41 -4.539 1 95.31 19 GLY B CA 1
ATOM 638 C C . GLY B 1 19 ? -9.562 4.449 -3.381 1 95.31 19 GLY B C 1
ATOM 639 O O . GLY B 1 19 ? -10.617 4.441 -2.742 1 95.31 19 GLY B O 1
ATOM 640 N N . ASP B 1 20 ? -8.617 3.639 -3.053 1 97.38 20 ASP B N 1
ATOM 641 C CA . ASP B 1 20 ? -8.688 2.768 -1.884 1 97.38 20 ASP B CA 1
ATOM 642 C C . ASP B 1 20 ? -8.727 3.582 -0.592 1 97.38 20 ASP B C 1
ATOM 644 O O . ASP B 1 20 ? -8.234 4.707 -0.548 1 97.38 20 ASP B O 1
ATOM 648 N N . LYS B 1 21 ? -9.242 2.918 0.445 1 97.56 21 LYS B N 1
ATOM 649 C CA . LYS B 1 21 ? -9.312 3.566 1.751 1 97.56 21 LYS B CA 1
ATOM 650 C C . LYS B 1 21 ? -7.93 4.027 2.211 1 97.56 21 LYS B C 1
ATOM 652 O O . LYS B 1 21 ? -7.777 5.141 2.719 1 97.56 21 LYS B O 1
ATOM 657 N N . SER B 1 22 ? -6.863 3.172 2.012 1 98.25 22 SER B N 1
ATOM 658 C CA . SER B 1 22 ? -5.527 3.514 2.482 1 98.25 22 SER B CA 1
ATOM 659 C C . SER B 1 22 ? -4.949 4.688 1.703 1 98.25 22 SER B C 1
ATOM 661 O O . SER B 1 22 ? -4.223 5.516 2.262 1 98.25 22 SER B O 1
ATOM 663 N N . PHE B 1 23 ? -5.27 4.824 0.437 1 98.19 23 PHE B N 1
ATOM 664 C CA . PHE B 1 23 ? -4.809 5.938 -0.383 1 98.19 23 PHE B CA 1
ATOM 665 C C . PHE B 1 23 ? -5.398 7.254 0.113 1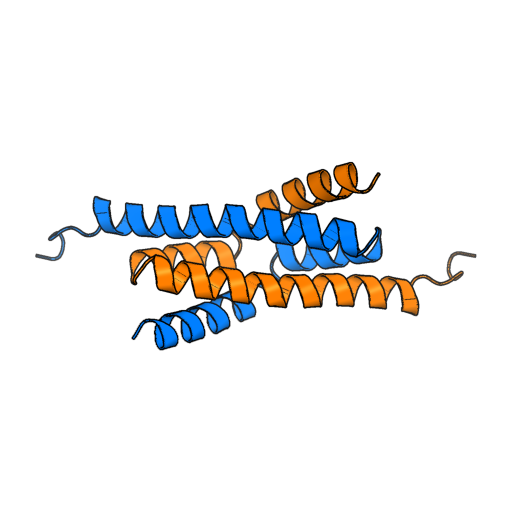 98.19 23 PHE B C 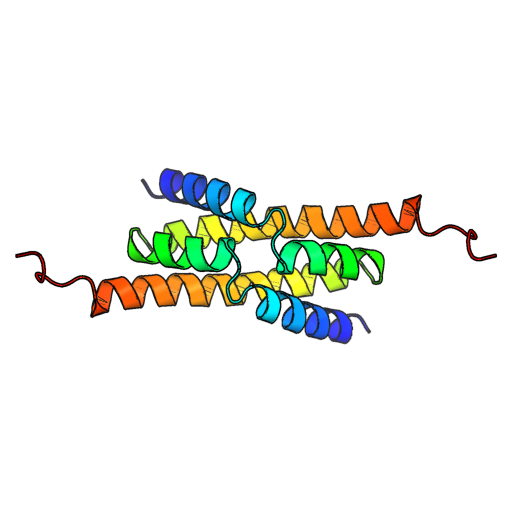1
ATOM 667 O O . PHE B 1 23 ? -4.668 8.219 0.349 1 98.19 23 PHE B O 1
ATOM 674 N N . LEU B 1 24 ? -6.754 7.238 0.303 1 96.5 24 LEU B N 1
ATOM 675 C CA . LEU B 1 24 ? -7.465 8.438 0.738 1 96.5 24 LEU B CA 1
ATOM 676 C C . LEU B 1 24 ? -7.066 8.812 2.162 1 96.5 24 LEU B C 1
ATOM 678 O O . LEU B 1 24 ? -6.879 9.992 2.465 1 96.5 24 LEU B O 1
ATOM 682 N N . ALA B 1 25 ? -6.934 7.824 3.031 1 96.81 25 ALA B N 1
ATOM 683 C CA . ALA B 1 25 ? -6.488 8.07 4.402 1 96.81 25 ALA B CA 1
ATOM 684 C C . ALA B 1 25 ? -5.102 8.703 4.422 1 96.81 25 ALA B C 1
ATOM 686 O O . ALA B 1 25 ? -4.84 9.609 5.215 1 96.81 25 ALA B O 1
ATOM 687 N N . THR B 1 26 ? -4.25 8.266 3.543 1 98.12 26 THR B N 1
ATOM 688 C CA . THR B 1 26 ? -2.895 8.797 3.477 1 98.12 26 THR B CA 1
ATOM 689 C C . THR B 1 26 ? -2.904 10.242 2.998 1 98.12 26 THR B C 1
ATOM 691 O O . THR B 1 26 ? -2.164 11.078 3.521 1 98.12 26 THR B O 1
ATOM 694 N N . ILE B 1 27 ? -3.729 10.578 2.029 1 97.56 27 ILE B N 1
ATOM 695 C CA . ILE B 1 27 ? -3.875 11.961 1.589 1 97.56 27 ILE B CA 1
ATOM 696 C C . ILE B 1 27 ? -4.344 12.828 2.756 1 97.56 27 ILE B C 1
ATOM 698 O O . ILE B 1 27 ? -3.783 13.898 3.006 1 97.56 27 ILE B O 1
ATOM 702 N N . ALA B 1 28 ? -5.363 12.344 3.465 1 96.38 28 ALA B N 1
ATOM 703 C CA . ALA B 1 28 ? -5.934 13.102 4.574 1 96.38 28 ALA B CA 1
ATOM 704 C C . ALA B 1 28 ? -4.898 13.328 5.672 1 96.38 28 ALA B C 1
ATOM 706 O O . ALA B 1 28 ? -4.762 14.445 6.18 1 96.38 28 ALA B O 1
ATOM 707 N N . LEU B 1 29 ? -4.117 12.312 6.004 1 96.38 29 LEU B N 1
ATOM 708 C CA . LEU B 1 29 ? -3.09 12.422 7.035 1 96.38 29 LEU B CA 1
ATOM 709 C C . LEU B 1 29 ? -1.956 13.336 6.578 1 96.38 29 LEU B C 1
ATOM 711 O O . LEU B 1 29 ? -1.402 14.086 7.379 1 96.38 29 LEU B O 1
ATOM 715 N N . GLY B 1 30 ? -1.632 13.25 5.285 1 95.5 30 GLY B N 1
ATOM 716 C CA . GLY B 1 30 ? -0.599 14.109 4.727 1 95.5 30 GLY B CA 1
ATOM 717 C C . GLY B 1 30 ? -0.978 15.578 4.73 1 95.5 30 GLY B C 1
ATOM 718 O O . GLY B 1 30 ? -0.108 16.438 4.809 1 95.5 30 GLY B O 1
ATOM 719 N N . ALA B 1 31 ? -2.266 15.812 4.641 1 94.56 31 ALA B N 1
ATOM 720 C CA . ALA B 1 31 ? -2.752 17.188 4.695 1 94.56 31 ALA B CA 1
ATOM 721 C C . ALA B 1 31 ? -2.76 17.719 6.125 1 94.56 31 ALA B C 1
ATOM 723 O O . ALA B 1 31 ? -2.617 18.922 6.355 1 94.56 31 ALA B O 1
ATOM 724 N N . ALA B 1 32 ? -2.789 16.844 7.094 1 93.19 32 ALA B N 1
ATOM 725 C CA . ALA B 1 32 ? -3.033 17.25 8.477 1 93.19 32 ALA B CA 1
ATOM 726 C C . ALA B 1 32 ? -1.745 17.219 9.297 1 93.19 32 ALA B C 1
ATOM 728 O O . ALA B 1 32 ? -1.688 17.766 10.398 1 93.19 32 ALA B O 1
ATOM 729 N N . SER B 1 33 ? -0.698 16.562 8.805 1 93.44 33 SER B N 1
ATOM 730 C CA . SER B 1 33 ? 0.485 16.312 9.617 1 93.44 33 SER B CA 1
ATOM 731 C C . SER B 1 33 ? 1.758 16.375 8.781 1 93.44 33 SER B C 1
ATOM 733 O O . SER B 1 33 ? 1.7 16.609 7.57 1 93.44 33 SER B O 1
ATOM 735 N N . SER B 1 34 ? 2.879 16.203 9.414 1 93.44 34 SER B N 1
ATOM 736 C CA . SER B 1 34 ? 4.18 16.219 8.75 1 93.44 34 SER B CA 1
ATOM 737 C C . SER B 1 34 ? 4.27 15.164 7.664 1 93.44 34 SER B C 1
ATOM 739 O O . SER B 1 34 ? 4.047 13.977 7.922 1 93.44 34 SER B O 1
ATOM 741 N N . PRO B 1 35 ? 4.621 15.555 6.492 1 94.69 35 PRO B N 1
ATOM 742 C CA . PRO B 1 35 ? 4.684 14.617 5.371 1 94.69 35 PRO B CA 1
ATOM 743 C C . PRO B 1 35 ? 5.691 13.492 5.598 1 94.69 35 PRO B C 1
ATOM 745 O O . PRO B 1 35 ? 5.441 12.352 5.203 1 94.69 35 PRO B O 1
ATOM 748 N N . LEU B 1 36 ? 6.727 13.742 6.289 1 95 36 LEU B N 1
ATOM 749 C CA . LEU B 1 36 ? 7.75 12.727 6.484 1 95 36 LEU B CA 1
ATOM 750 C C . LEU B 1 36 ? 7.266 11.641 7.438 1 95 36 LEU B C 1
ATOM 752 O O . LEU B 1 36 ? 7.516 10.453 7.215 1 95 36 LEU B O 1
ATOM 756 N N . GLY B 1 37 ? 6.699 12.016 8.508 1 97.44 37 GLY B N 1
ATOM 757 C CA . GLY B 1 37 ? 6.137 11.031 9.422 1 97.44 37 GLY B CA 1
ATOM 758 C C . GLY B 1 37 ? 5.047 10.188 8.789 1 97.44 37 GLY B C 1
ATOM 759 O O . GLY B 1 37 ? 5.008 8.969 8.992 1 97.44 37 GLY B O 1
ATOM 760 N N . VAL B 1 38 ? 4.184 10.852 8.008 1 98.5 38 VAL B N 1
ATOM 761 C CA . VAL B 1 38 ? 3.084 10.172 7.336 1 98.5 38 VAL B CA 1
ATOM 762 C C . VAL B 1 38 ? 3.639 9.188 6.301 1 98.5 38 VAL B C 1
ATOM 764 O O . VAL B 1 38 ? 3.199 8.039 6.23 1 98.5 38 VAL B O 1
ATOM 767 N N . ALA B 1 39 ? 4.648 9.641 5.543 1 98.44 39 ALA B N 1
ATOM 768 C CA . ALA B 1 39 ? 5.258 8.789 4.527 1 98.44 39 ALA B CA 1
ATOM 769 C C . ALA B 1 39 ? 5.887 7.551 5.16 1 98.44 39 ALA B C 1
ATOM 771 O O . ALA B 1 39 ? 5.688 6.43 4.684 1 98.44 39 ALA B O 1
ATOM 772 N N . GLY B 1 40 ? 6.668 7.75 6.246 1 98.38 40 GLY B N 1
ATOM 773 C CA . GLY B 1 40 ? 7.305 6.633 6.926 1 98.38 40 GLY B CA 1
ATOM 774 C C . GLY B 1 40 ? 6.312 5.609 7.441 1 98.38 40 GLY B C 1
ATOM 775 O O . GLY B 1 40 ? 6.5 4.406 7.246 1 98.38 40 GLY B O 1
ATOM 776 N N . GLY B 1 41 ? 5.219 6.055 8.086 1 98.75 41 GLY B N 1
ATOM 777 C CA . GLY B 1 41 ? 4.199 5.156 8.602 1 98.75 41 GLY B CA 1
ATOM 778 C C . GLY B 1 41 ? 3.441 4.422 7.512 1 98.75 41 GLY B C 1
ATOM 779 O O . GLY B 1 41 ? 3.154 3.23 7.641 1 98.75 41 GLY B O 1
ATOM 780 N N . ALA B 1 42 ? 3.121 5.148 6.457 1 98.75 42 ALA B N 1
ATOM 781 C CA . ALA B 1 42 ? 2.365 4.566 5.352 1 98.75 42 ALA B CA 1
ATOM 782 C C . ALA B 1 42 ? 3.186 3.504 4.625 1 98.75 42 ALA B C 1
ATOM 784 O O . ALA B 1 42 ? 2.67 2.438 4.281 1 98.75 42 ALA B O 1
ATOM 785 N N . VAL B 1 43 ? 4.496 3.777 4.395 1 98.69 43 VAL B N 1
ATOM 786 C CA . VAL B 1 43 ? 5.375 2.811 3.748 1 98.69 43 VAL B CA 1
ATOM 787 C C . VAL B 1 43 ? 5.496 1.56 4.613 1 98.69 43 VAL B C 1
ATOM 789 O O . VAL B 1 43 ? 5.383 0.438 4.113 1 98.69 43 VAL B O 1
ATOM 792 N N . ALA B 1 44 ? 5.703 1.695 5.859 1 98.56 44 ALA B N 1
ATOM 793 C CA . ALA B 1 44 ? 5.793 0.558 6.773 1 98.56 44 ALA B CA 1
ATOM 794 C C . ALA B 1 44 ? 4.48 -0.222 6.809 1 98.56 44 ALA B C 1
ATOM 796 O O . ALA B 1 44 ? 4.484 -1.455 6.766 1 98.56 44 ALA B O 1
ATOM 797 N N . GLY B 1 45 ? 3.332 0.527 6.883 1 98.56 45 GLY B N 1
ATOM 798 C CA . GLY B 1 45 ? 2.023 -0.11 6.898 1 98.56 45 GLY B CA 1
ATOM 799 C C . GLY B 1 45 ? 1.741 -0.924 5.652 1 98.56 45 GLY B C 1
ATOM 800 O O . GLY B 1 45 ? 1.341 -2.086 5.738 1 98.56 45 GLY B O 1
ATOM 801 N N . HIS B 1 46 ? 2.004 -0.325 4.488 1 98.75 46 HIS B N 1
ATOM 802 C CA . HIS B 1 46 ? 1.825 -1.026 3.221 1 98.75 46 HIS B CA 1
ATOM 803 C C . HIS B 1 46 ? 2.791 -2.201 3.1 1 98.75 46 HIS B C 1
ATOM 805 O O . HIS B 1 46 ? 2.453 -3.23 2.514 1 98.75 46 HIS B O 1
ATOM 811 N N . GLY B 1 47 ? 4.039 -2.006 3.594 1 98.38 47 GLY B N 1
ATOM 812 C CA . GLY B 1 47 ? 5.012 -3.086 3.557 1 98.38 47 GLY B CA 1
ATOM 813 C C . GLY B 1 47 ? 4.547 -4.328 4.293 1 98.38 47 GLY B C 1
ATOM 814 O O . GLY B 1 47 ? 4.613 -5.438 3.752 1 98.38 47 GLY B O 1
ATOM 815 N N . VAL B 1 48 ? 4.055 -4.188 5.488 1 98.56 48 VAL B N 1
ATOM 816 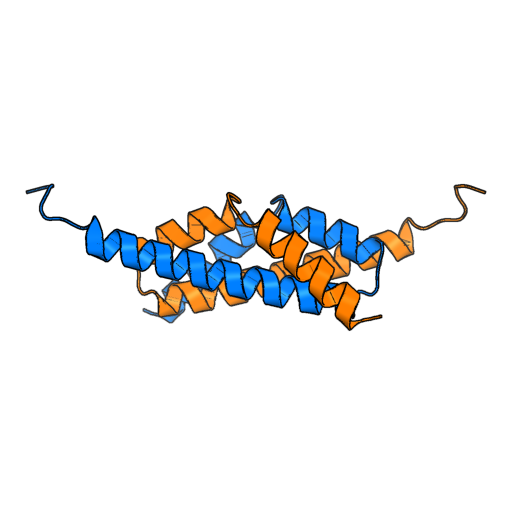C CA . VAL B 1 48 ? 3.58 -5.309 6.285 1 98.56 48 VAL B CA 1
ATOM 817 C C . VAL B 1 48 ? 2.334 -5.914 5.645 1 98.56 48 VAL B C 1
ATOM 819 O O . VAL B 1 48 ? 2.205 -7.137 5.551 1 98.56 48 VAL B O 1
ATOM 822 N N . ALA B 1 49 ? 1.412 -5.086 5.18 1 98.5 49 ALA B N 1
ATOM 823 C CA . ALA B 1 49 ? 0.207 -5.582 4.523 1 98.5 49 ALA B CA 1
ATOM 824 C C . ALA B 1 49 ? 0.557 -6.402 3.281 1 98.5 49 ALA B C 1
ATOM 826 O O . ALA B 1 49 ? -0.032 -7.457 3.041 1 98.5 49 ALA B O 1
ATOM 827 N N . THR B 1 50 ? 1.525 -5.883 2.453 1 98.62 50 THR B N 1
ATO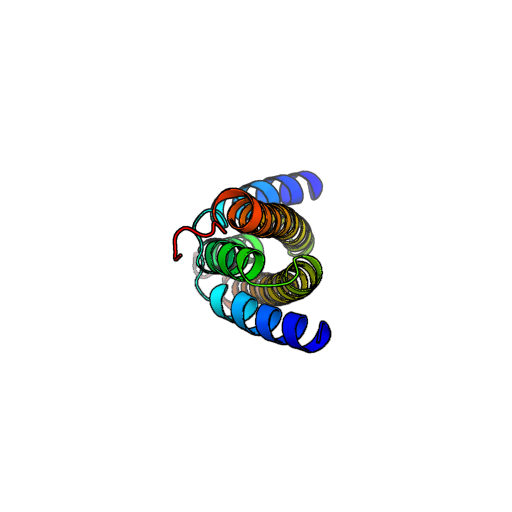M 828 C CA . THR B 1 50 ? 1.976 -6.586 1.256 1 98.62 50 THR B CA 1
ATOM 829 C C . THR B 1 50 ? 2.576 -7.941 1.616 1 98.62 50 THR B C 1
ATOM 831 O O . THR B 1 50 ? 2.287 -8.945 0.965 1 98.62 50 THR B O 1
ATOM 834 N N . ALA B 1 51 ? 3.4 -8.039 2.67 1 98.44 51 ALA B N 1
ATOM 835 C CA . ALA B 1 51 ? 3.988 -9.297 3.119 1 98.44 51 ALA B CA 1
ATOM 836 C C . ALA B 1 51 ? 2.908 -10.305 3.494 1 98.44 51 ALA B C 1
ATOM 838 O O . ALA B 1 51 ? 2.988 -11.484 3.123 1 98.44 51 ALA B O 1
ATOM 839 N N . LEU B 1 52 ? 1.928 -9.859 4.176 1 98.44 52 LEU B N 1
ATOM 840 C CA . LEU B 1 52 ? 0.83 -10.727 4.59 1 98.44 52 LEU B CA 1
ATOM 841 C C . LEU B 1 52 ? 0.025 -11.195 3.383 1 98.44 52 LEU B C 1
ATOM 843 O O . LEU B 1 52 ? -0.351 -12.367 3.301 1 98.44 52 LEU B O 1
ATOM 847 N N . ALA B 1 53 ? -0.284 -10.297 2.479 1 98.5 53 ALA B N 1
ATOM 848 C CA . ALA B 1 53 ? -1.069 -10.641 1.295 1 98.5 53 ALA B CA 1
ATOM 849 C C . ALA B 1 53 ? -0.347 -11.68 0.438 1 98.5 53 ALA B C 1
ATOM 851 O O . ALA B 1 53 ? -0.95 -12.664 0.003 1 98.5 53 ALA B O 1
ATOM 852 N N . VAL B 1 54 ? 0.938 -11.477 0.215 1 98.31 54 VAL B N 1
ATOM 853 C CA . VAL B 1 54 ? 1.741 -12.398 -0.581 1 98.31 54 VAL B CA 1
ATOM 854 C C . VAL B 1 54 ? 1.826 -13.75 0.123 1 98.31 54 VAL B C 1
ATOM 856 O O . VAL B 1 54 ? 1.683 -14.797 -0.512 1 98.31 54 VAL B O 1
ATOM 859 N N . ALA B 1 55 ? 2.07 -13.758 1.419 1 97.06 55 ALA B N 1
ATOM 860 C CA . ALA B 1 55 ? 2.092 -15 2.193 1 97.06 55 ALA B CA 1
ATOM 861 C C . ALA B 1 55 ? 0.749 -15.719 2.115 1 97.06 55 ALA B C 1
ATOM 863 O O . ALA B 1 55 ? 0.701 -16.938 1.969 1 97.06 55 ALA B O 1
ATOM 864 N N . GLY B 1 56 ? -0.313 -14.938 2.283 1 95.94 56 GLY B N 1
ATOM 865 C CA . GLY B 1 56 ? -1.645 -15.508 2.15 1 95.94 56 GLY B CA 1
ATOM 866 C C . GLY B 1 56 ? -1.871 -16.188 0.814 1 95.94 56 GLY B C 1
ATOM 867 O O . GLY B 1 56 ? -2.396 -17.312 0.761 1 95.94 56 GLY B O 1
ATOM 868 N N . GLY B 1 57 ? -1.466 -15.492 -0.289 1 95.94 57 GLY B N 1
ATOM 869 C CA . GLY B 1 57 ? -1.556 -16.094 -1.61 1 95.94 57 GLY B CA 1
ATOM 870 C C . GLY B 1 57 ? -0.756 -17.375 -1.738 1 95.94 57 GLY B C 1
ATOM 871 O O . GLY B 1 57 ? -1.235 -18.359 -2.307 1 95.94 57 GLY B O 1
ATOM 872 N N . ALA B 1 58 ? 0.427 -17.375 -1.181 1 92.94 58 ALA B N 1
ATOM 873 C CA . ALA B 1 58 ? 1.293 -18.547 -1.227 1 92.94 58 ALA B CA 1
ATOM 874 C C . ALA B 1 58 ? 0.676 -19.703 -0.457 1 92.94 58 AL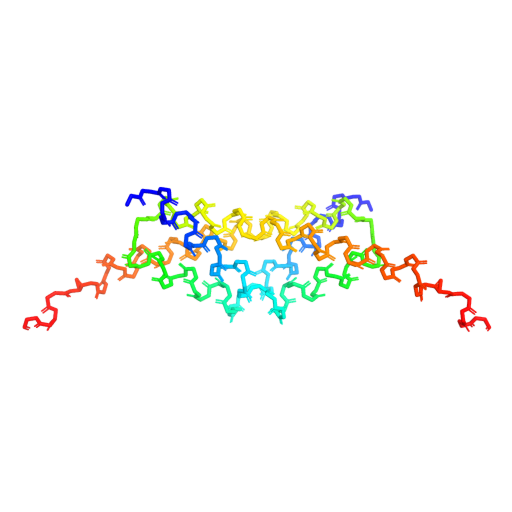A B C 1
ATOM 876 O O . ALA B 1 58 ? 0.75 -20.859 -0.895 1 92.94 58 ALA B O 1
ATOM 877 N N . VAL B 1 59 ? 0.094 -19.406 0.654 1 91.69 59 VAL B N 1
ATOM 878 C CA . VAL B 1 59 ? -0.54 -20.438 1.484 1 91.69 59 VAL B CA 1
ATOM 879 C C . VAL B 1 59 ? -1.759 -21 0.763 1 91.69 59 VAL B C 1
ATOM 881 O O . VAL B 1 59 ? -1.992 -22.219 0.785 1 91.69 59 VAL B O 1
ATOM 884 N N . LEU B 1 60 ? -2.518 -20.109 0.132 1 90.5 60 LEU B N 1
ATOM 885 C CA . LEU B 1 60 ? -3.703 -20.531 -0.609 1 90.5 60 LEU B CA 1
ATOM 886 C C . LEU B 1 60 ? -3.334 -21.5 -1.73 1 90.5 60 LEU B C 1
ATOM 888 O O . LEU B 1 60 ? -4.02 -22.5 -1.947 1 90.5 60 LEU B O 1
ATOM 892 N N . THR B 1 61 ? -2.252 -21.156 -2.408 1 86.38 61 THR B N 1
ATOM 893 C CA . THR B 1 61 ? -1.854 -22.016 -3.518 1 86.38 61 THR B CA 1
ATOM 894 C C . THR B 1 61 ? -1.339 -23.359 -3.004 1 86.38 61 THR B C 1
ATOM 896 O O . THR B 1 61 ? -1.476 -24.391 -3.678 1 86.38 61 THR B O 1
ATOM 899 N N . ARG B 1 62 ? -0.767 -23.344 -1.755 1 86.25 62 ARG B N 1
ATOM 900 C CA . ARG B 1 62 ? -0.207 -24.562 -1.188 1 86.25 62 ARG B CA 1
ATOM 901 C C . ARG B 1 62 ? -1.309 -25.469 -0.653 1 86.25 62 ARG B C 1
ATOM 903 O O . ARG B 1 62 ? -1.218 -26.703 -0.763 1 86.25 62 ARG B O 1
ATOM 910 N N . TYR B 1 63 ? -2.299 -24.859 -0.128 1 82.75 63 TYR B N 1
ATOM 911 C CA . TYR B 1 63 ? -3.293 -25.672 0.567 1 82.75 63 TYR B CA 1
ATOM 912 C C . TYR B 1 63 ? -4.523 -25.891 -0.304 1 82.75 63 TYR B C 1
ATOM 914 O O . TYR B 1 63 ? -5.27 -26.859 -0.106 1 82.75 63 TYR B O 1
ATOM 922 N N . PHE B 1 64 ? -4.852 -25.047 -1.179 1 72.62 64 PHE B N 1
ATOM 923 C CA . PHE B 1 64 ? -6.082 -25.156 -1.956 1 72.62 64 PHE B CA 1
ATOM 924 C C . PHE B 1 64 ? -5.77 -25.453 -3.42 1 72.62 64 PHE B C 1
ATOM 926 O O . PHE B 1 64 ? -6.668 -25.453 -4.262 1 72.62 64 PHE B O 1
ATOM 933 N N . SER B 1 65 ? -4.488 -25.328 -3.969 1 58.47 65 SER B N 1
ATOM 934 C CA . SER B 1 65 ? -4.199 -25.75 -5.336 1 58.47 65 SER B CA 1
ATOM 935 C C . SER B 1 65 ? -4.469 -27.25 -5.52 1 58.47 65 SER B C 1
ATOM 937 O O . SER B 1 65 ? -3.549 -28.062 -5.449 1 58.47 65 SER B O 1
ATOM 939 N N . PRO B 1 66 ? -5.285 -27.969 -4.984 1 49.91 66 PRO B N 1
ATOM 940 C CA . PRO B 1 66 ? -5.391 -29.375 -5.371 1 49.91 66 PRO B CA 1
ATOM 941 C C . PRO B 1 66 ? -5.5 -29.578 -6.883 1 49.91 66 PRO B C 1
ATOM 943 O O . PRO B 1 66 ? -5.859 -28.641 -7.602 1 49.91 66 PRO B O 1
ATOM 946 N N . LYS B 1 67 ? -5.336 -31.016 -7.477 1 46.84 67 LYS B N 1
ATOM 947 C CA . LYS B 1 67 ? -6.031 -32.062 -8.211 1 46.84 67 LYS B CA 1
ATOM 948 C C . LYS B 1 67 ? -7.535 -32 -7.977 1 46.84 67 LYS B C 1
ATOM 950 O O . LYS B 1 67 ? -8.258 -32.969 -8.227 1 46.84 67 LYS B O 1
ATOM 955 N N . VAL B 1 68 ? -8.078 -31.125 -7.258 1 44.47 68 VAL B N 1
ATOM 956 C CA . VAL B 1 68 ? -9.523 -31.312 -7.371 1 44.47 68 VAL B CA 1
ATOM 957 C C . VAL B 1 68 ? -9.93 -31.281 -8.844 1 44.47 68 VAL B C 1
ATOM 959 O O . VAL B 1 68 ? -10.945 -31.875 -9.227 1 44.47 68 VAL B O 1
ATOM 962 N N . LEU B 1 69 ? -9.445 -30.344 -9.688 1 37.25 69 LEU B N 1
ATOM 963 C CA . LEU B 1 69 ? -10.102 -30.469 -10.984 1 37.25 69 LEU B CA 1
ATOM 964 C C . LEU B 1 69 ? -9.648 -31.734 -11.703 1 37.25 69 LEU B C 1
ATOM 966 O O . LEU B 1 69 ? -9.969 -31.938 -12.875 1 37.25 69 LEU B O 1
ATOM 970 N N . GLN B 1 70 ? -8.836 -32.625 -11.203 1 30.08 70 GLN B N 1
ATOM 971 C CA . GLN B 1 70 ? -8.953 -33.906 -11.906 1 30.08 70 GLN B CA 1
ATOM 972 C C . GLN B 1 70 ? -10.195 -34.656 -11.453 1 30.08 70 GLN B C 1
ATOM 974 O O . GLN B 1 70 ? -10.617 -34.531 -10.305 1 30.08 70 GLN B O 1
#